Protein AF-A0A7S3E398-F1 (afdb_monomer_lite)

Secondary structure (DSSP, 8-state):
--HHHHHHHHHHHHHHHTS-----PPPTTPBPPEEEEEEETTEEPPPEEE-GGGS-BTT---------PPPTT--TTPPEEEEEEETTTTEE---EEEE-TTS--PPEEEEE-TTS-EEEEE---

pLDDT: mean 75.69, std 15.21, range [34.75, 91.69]

Organism: NCBI:txid464258

Structure (mmCIF, N/CA/C/O backbone):
data_AF-A0A7S3E398-F1
#
_entry.id   AF-A0A7S3E398-F1
#
loop_
_atom_site.group_PDB
_atom_site.id
_atom_site.type_symbol
_atom_site.label_atom_id
_atom_site.label_alt_id
_atom_site.label_comp_id
_atom_site.label_asym_id
_atom_site.label_entity_id
_atom_site.label_seq_id
_atom_site.pdbx_PDB_ins_code
_atom_site.Cartn_x
_atom_site.Cartn_y
_atom_site.Cartn_z
_atom_site.occupancy
_atom_site.B_iso_or_equiv
_atom_site.auth_seq_id
_atom_site.auth_comp_id
_atom_site.auth_asym_id
_atom_site.auth_atom_id
_atom_site.pdbx_PDB_model_num
ATOM 1 N N . ALA A 1 1 ? 51.384 13.878 -29.892 1.00 58.31 1 ALA A N 1
ATOM 2 C CA . ALA A 1 1 ? 50.456 12.727 -29.803 1.00 58.31 1 ALA A CA 1
ATOM 3 C C . ALA A 1 1 ? 49.755 12.614 -28.431 1.00 58.31 1 ALA A C 1
ATOM 5 O O . ALA A 1 1 ? 49.342 11.528 -28.050 1.00 58.31 1 ALA A O 1
ATOM 6 N N . THR A 1 2 ? 49.572 13.714 -27.686 1.00 57.50 2 THR A N 1
ATOM 7 C CA . THR A 1 2 ? 49.021 13.715 -26.310 1.00 57.50 2 THR A CA 1
ATOM 8 C C . THR A 1 2 ? 47.519 14.012 -26.240 1.00 57.50 2 THR A C 1
ATOM 10 O O . THR A 1 2 ? 46.860 13.650 -25.271 1.00 57.50 2 THR A O 1
ATOM 13 N N . THR A 1 3 ? 46.943 14.601 -27.290 1.00 59.75 3 THR A N 1
ATOM 14 C CA . THR A 1 3 ? 45.516 14.958 -27.386 1.00 59.75 3 THR A CA 1
ATOM 15 C C . THR A 1 3 ? 44.584 13.744 -27.471 1.00 59.75 3 THR A C 1
ATOM 17 O O . THR A 1 3 ? 43.421 13.838 -27.094 1.00 59.75 3 THR A O 1
ATOM 20 N N . SER A 1 4 ? 45.098 12.593 -27.918 1.00 71.00 4 SER A N 1
ATOM 21 C CA . SER A 1 4 ? 44.305 11.372 -28.131 1.00 71.00 4 SER A CA 1
ATOM 22 C C . SER A 1 4 ? 43.788 10.768 -26.820 1.00 71.00 4 SER A C 1
ATOM 24 O O . SER A 1 4 ? 42.647 10.324 -26.737 1.00 71.00 4 SER A O 1
ATOM 26 N N . TRP A 1 5 ? 44.596 10.823 -25.758 1.00 75.62 5 TRP A N 1
ATOM 27 C CA . TRP A 1 5 ? 44.207 10.277 -24.457 1.00 75.62 5 TRP A CA 1
ATOM 28 C C . TRP A 1 5 ? 43.150 11.138 -23.775 1.00 75.62 5 TRP A C 1
ATOM 30 O O . TRP A 1 5 ? 42.177 10.604 -23.256 1.00 75.62 5 TRP A O 1
ATOM 40 N N . VAL A 1 6 ? 43.292 12.464 -23.832 1.00 86.38 6 VAL A N 1
ATOM 41 C CA . VAL A 1 6 ? 42.289 13.380 -23.272 1.00 86.38 6 VAL A CA 1
ATOM 42 C C . VAL A 1 6 ? 40.952 13.211 -23.990 1.00 86.38 6 VAL A C 1
ATOM 44 O O . VAL A 1 6 ? 39.929 13.125 -23.324 1.00 86.38 6 VAL A O 1
ATOM 47 N N . ALA A 1 7 ? 40.957 13.079 -25.321 1.00 86.56 7 ALA A N 1
ATOM 48 C CA . ALA A 1 7 ? 39.746 12.834 -26.101 1.00 86.56 7 ALA A CA 1
ATOM 49 C C . ALA A 1 7 ? 39.086 11.486 -25.762 1.00 86.56 7 ALA A C 1
ATOM 51 O O . ALA A 1 7 ? 37.865 11.425 -25.647 1.00 86.56 7 ALA A O 1
ATOM 52 N N . LEU A 1 8 ? 39.878 10.430 -25.541 1.00 89.50 8 LEU A N 1
ATOM 53 C CA . LEU A 1 8 ? 39.376 9.129 -25.087 1.00 89.50 8 LEU A CA 1
ATOM 54 C C . LEU A 1 8 ? 38.748 9.208 -23.693 1.00 89.50 8 LEU A C 1
ATOM 56 O O . LEU A 1 8 ? 37.655 8.687 -23.496 1.00 89.50 8 LEU A O 1
ATOM 60 N N . TRP A 1 9 ? 39.389 9.895 -22.745 1.00 90.62 9 TRP A N 1
ATOM 61 C CA . TRP A 1 9 ? 38.838 10.092 -21.402 1.00 90.62 9 TRP A CA 1
ATOM 62 C C . TRP A 1 9 ? 37.564 10.937 -21.418 1.00 90.62 9 TRP A C 1
ATOM 64 O O . TRP A 1 9 ? 36.603 10.595 -20.734 1.00 90.62 9 TRP A O 1
ATOM 74 N N . LEU A 1 10 ? 37.520 11.993 -22.233 1.00 89.44 10 LEU A N 1
ATOM 75 C CA . LEU A 1 10 ? 36.328 12.825 -22.404 1.00 89.44 10 LEU A CA 1
ATOM 76 C C . LEU A 1 10 ? 35.183 12.034 -23.037 1.00 89.44 10 LEU A C 1
ATOM 78 O O . LEU A 1 10 ? 34.060 12.112 -22.552 1.00 89.44 10 LEU A O 1
ATOM 82 N N . ALA A 1 11 ? 35.464 11.234 -24.070 1.00 89.00 11 ALA A N 1
ATOM 83 C CA . ALA A 1 11 ? 34.473 10.373 -24.708 1.00 89.00 11 ALA A CA 1
ATOM 84 C C . ALA A 1 11 ? 33.944 9.297 -23.748 1.00 89.00 11 ALA A C 1
ATOM 86 O O . ALA A 1 11 ? 32.740 9.052 -23.709 1.00 89.00 11 ALA A O 1
ATOM 87 N N . LEU A 1 12 ? 34.817 8.698 -22.932 1.00 88.19 12 LEU A N 1
ATOM 88 C CA . LEU A 1 12 ? 34.429 7.709 -21.926 1.00 88.19 12 LEU A CA 1
ATOM 89 C C . LEU A 1 12 ? 33.576 8.339 -20.813 1.00 88.19 12 LEU A C 1
ATOM 91 O O . LEU A 1 12 ? 32.586 7.752 -20.385 1.00 88.19 12 LEU A O 1
ATOM 95 N N . TRP A 1 13 ? 33.923 9.553 -20.381 1.00 87.81 13 TRP A N 1
ATOM 96 C CA . TRP A 1 13 ? 33.164 10.299 -19.378 1.00 87.81 13 TRP A CA 1
ATOM 97 C C . TRP A 1 13 ? 31.791 10.733 -19.907 1.00 87.81 13 TRP A C 1
ATOM 99 O O . TRP A 1 13 ? 30.783 10.548 -19.231 1.00 87.81 13 TRP A O 1
ATOM 109 N N . LEU A 1 14 ? 31.722 11.213 -21.154 1.00 87.50 14 LEU A N 1
ATOM 110 C CA . LEU A 1 14 ? 30.463 11.516 -21.843 1.00 87.50 14 LEU A CA 1
ATOM 111 C C . LEU A 1 14 ? 29.583 10.273 -22.007 1.00 87.50 14 LEU A C 1
ATOM 113 O O . LEU A 1 14 ? 28.385 10.354 -21.757 1.00 87.50 14 LEU A O 1
ATOM 117 N N . ALA A 1 15 ? 30.157 9.123 -22.369 1.00 85.12 15 ALA A N 1
ATOM 118 C CA . ALA A 1 15 ? 29.416 7.867 -22.470 1.00 85.12 15 ALA A CA 1
ATOM 119 C C . ALA A 1 15 ? 28.891 7.387 -21.104 1.00 85.12 15 ALA A C 1
ATOM 121 O O . ALA A 1 15 ? 27.771 6.887 -21.022 1.00 85.12 15 ALA A O 1
ATOM 122 N N . ALA A 1 16 ? 29.657 7.586 -20.027 1.00 82.62 16 ALA A N 1
ATOM 123 C CA . ALA A 1 16 ? 29.226 7.273 -18.666 1.00 82.62 16 ALA A CA 1
ATOM 124 C C . ALA A 1 16 ? 28.119 8.221 -18.163 1.00 82.62 16 ALA A C 1
ATOM 126 O O . ALA A 1 16 ? 27.170 7.763 -17.535 1.00 82.62 16 ALA A O 1
ATOM 127 N N . CYS A 1 17 ? 28.192 9.520 -18.473 1.00 80.62 17 CYS A N 1
ATOM 128 C CA . CYS A 1 17 ? 27.133 10.486 -18.149 1.00 80.62 17 CYS A CA 1
ATOM 129 C C . CYS A 1 17 ? 25.871 10.310 -19.004 1.00 80.62 17 CYS A C 1
ATOM 131 O O . CYS A 1 17 ? 24.779 10.631 -18.546 1.00 80.62 17 CYS A O 1
ATOM 133 N N . ALA A 1 18 ? 26.009 9.815 -20.236 1.00 72.62 18 ALA A N 1
ATOM 134 C CA . ALA A 1 18 ? 24.888 9.535 -21.127 1.00 72.62 18 ALA A CA 1
ATOM 135 C C . ALA A 1 18 ? 24.204 8.192 -20.833 1.00 72.62 18 ALA A C 1
ATOM 137 O O . ALA A 1 18 ? 23.173 7.896 -21.440 1.00 72.62 18 ALA A O 1
ATOM 138 N N . ALA A 1 19 ? 24.749 7.380 -19.919 1.00 70.69 19 ALA A N 1
ATOM 139 C CA . ALA A 1 19 ? 24.063 6.186 -19.462 1.00 70.69 19 ALA A CA 1
ATOM 140 C C . ALA A 1 19 ? 22.736 6.620 -18.821 1.00 70.69 19 ALA A C 1
ATOM 142 O O . ALA A 1 19 ? 22.751 7.389 -17.855 1.00 70.69 19 ALA A O 1
ATOM 143 N N . PRO A 1 20 ? 21.580 6.173 -19.343 1.00 64.06 20 PRO A N 1
ATOM 144 C CA . PRO A 1 20 ? 20.313 6.498 -18.726 1.00 64.06 20 PRO A CA 1
ATOM 145 C C . PRO A 1 20 ? 20.338 5.915 -17.316 1.00 64.06 20 PRO A C 1
ATOM 147 O O . PRO A 1 20 ? 20.335 4.697 -17.130 1.00 64.06 20 PRO A O 1
ATOM 150 N N . LEU A 1 21 ? 20.367 6.798 -16.317 1.00 62.69 21 LEU A N 1
ATOM 151 C CA . LEU A 1 21 ? 19.947 6.477 -14.963 1.00 62.69 21 LEU A CA 1
ATOM 152 C C . LEU A 1 21 ? 18.469 6.124 -15.092 1.00 62.69 21 LEU A C 1
ATOM 154 O O . LEU A 1 21 ? 17.609 7.000 -15.075 1.00 62.69 21 LEU A O 1
ATOM 158 N N . GLY A 1 22 ? 18.187 4.856 -15.382 1.00 57.44 22 GLY A N 1
ATOM 159 C CA . GLY A 1 22 ? 16.836 4.379 -15.591 1.00 57.44 22 GLY A CA 1
ATOM 160 C C . GLY A 1 22 ? 16.042 4.650 -14.326 1.00 57.44 22 GLY A C 1
ATOM 161 O O . GLY A 1 22 ? 16.172 3.916 -13.350 1.00 57.44 22 GLY A O 1
ATOM 162 N N . ALA A 1 23 ? 15.231 5.706 -14.339 1.00 59.25 23 ALA A N 1
ATOM 163 C CA . ALA A 1 23 ? 14.139 5.843 -13.400 1.00 59.25 23 ALA A CA 1
ATOM 164 C C . ALA A 1 23 ? 13.278 4.595 -13.607 1.00 59.25 23 ALA A C 1
ATOM 166 O O . ALA A 1 23 ? 12.688 4.415 -14.675 1.00 59.25 23 ALA A O 1
ATOM 167 N N . GLY A 1 24 ? 13.321 3.676 -12.644 1.00 65.69 24 GLY A N 1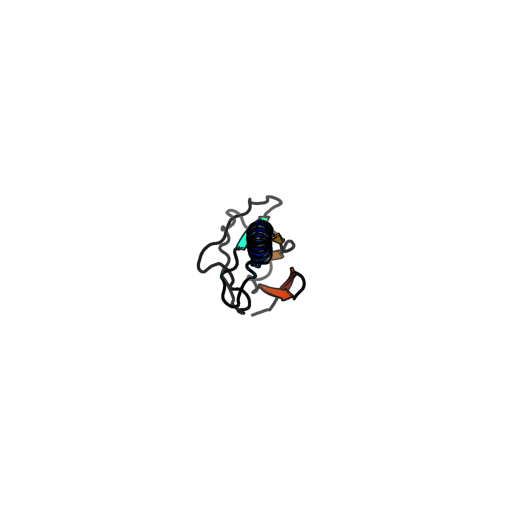
ATOM 168 C CA . GLY A 1 24 ? 12.582 2.424 -12.689 1.00 65.69 24 GLY A CA 1
ATOM 169 C C . GLY A 1 24 ? 11.093 2.719 -12.620 1.00 65.69 24 GLY A C 1
ATOM 170 O O . GLY A 1 24 ? 10.510 2.710 -11.544 1.00 65.69 24 GLY A O 1
ATOM 171 N N . ALA A 1 25 ? 10.488 3.041 -13.758 1.00 74.44 25 ALA A N 1
ATOM 172 C CA . ALA A 1 25 ? 9.047 3.136 -13.868 1.00 74.44 25 ALA A CA 1
ATOM 173 C C . ALA A 1 25 ? 8.449 1.737 -13.680 1.00 74.44 25 ALA A C 1
ATOM 175 O O . ALA A 1 25 ? 8.981 0.760 -14.221 1.00 74.44 25 ALA A O 1
ATOM 176 N N . TYR A 1 26 ? 7.343 1.654 -12.936 1.00 78.62 26 TYR A N 1
ATOM 177 C CA . TYR A 1 26 ? 6.590 0.413 -12.782 1.00 78.62 26 TYR A CA 1
ATOM 178 C C . TYR A 1 26 ? 6.214 -0.151 -14.155 1.00 78.62 26 TYR A C 1
ATOM 180 O O . TYR A 1 26 ? 5.684 0.550 -15.022 1.00 78.62 26 TYR A O 1
ATOM 188 N N . ARG A 1 27 ? 6.488 -1.436 -14.350 1.00 87.00 27 ARG A N 1
ATOM 189 C CA . ARG A 1 27 ? 6.062 -2.211 -15.511 1.00 87.00 27 ARG A CA 1
ATOM 190 C C . ARG A 1 27 ? 4.743 -2.899 -15.207 1.00 87.00 27 ARG A C 1
AT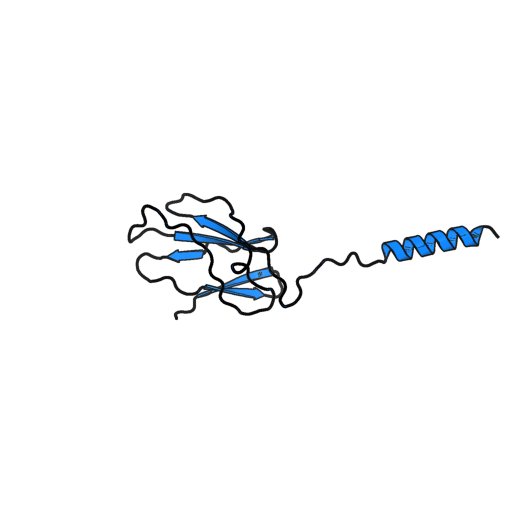OM 192 O O . ARG A 1 27 ? 4.374 -3.118 -14.055 1.00 87.00 27 ARG A O 1
ATOM 199 N N . HIS A 1 28 ? 4.004 -3.228 -16.260 1.00 87.94 28 HIS A N 1
ATOM 200 C CA . HIS A 1 28 ? 2.764 -3.980 -16.120 1.00 87.94 28 HIS A CA 1
ATOM 201 C C . HIS A 1 28 ? 3.022 -5.296 -15.368 1.00 87.94 28 HIS A C 1
ATOM 203 O O . HIS A 1 28 ? 3.878 -6.081 -15.772 1.00 87.94 28 HIS A O 1
ATOM 209 N N . GLY A 1 29 ? 2.275 -5.525 -14.289 1.00 88.31 29 GLY A N 1
ATOM 210 C CA . GLY A 1 29 ? 2.422 -6.683 -13.410 1.00 88.31 29 GLY A CA 1
ATOM 211 C C . GLY A 1 29 ? 3.382 -6.488 -12.233 1.00 88.31 29 GLY A C 1
ATOM 212 O O . GLY A 1 29 ? 3.409 -7.350 -11.357 1.00 88.31 29 GLY A O 1
ATOM 213 N N . ASP A 1 30 ? 4.119 -5.376 -12.149 1.00 88.88 30 ASP A N 1
ATOM 214 C CA . ASP A 1 30 ? 4.988 -5.110 -11.000 1.00 88.88 30 ASP A CA 1
ATOM 215 C C . ASP A 1 30 ? 4.157 -4.927 -9.727 1.00 88.88 30 ASP A C 1
ATOM 217 O O . ASP A 1 30 ? 3.078 -4.331 -9.741 1.00 88.88 30 ASP A O 1
ATOM 221 N N . THR A 1 31 ? 4.658 -5.431 -8.601 1.00 88.50 31 THR A N 1
ATOM 222 C CA . THR A 1 31 ? 3.991 -5.227 -7.312 1.00 88.50 31 THR A CA 1
ATOM 223 C C . THR A 1 31 ? 4.175 -3.781 -6.873 1.00 88.50 31 THR A C 1
ATOM 225 O O . THR A 1 31 ? 5.299 -3.296 -6.770 1.00 88.50 31 THR A O 1
ATOM 228 N N . VAL A 1 32 ? 3.071 -3.099 -6.583 1.00 88.25 32 VAL A N 1
ATOM 229 C CA . VAL A 1 32 ? 3.098 -1.722 -6.090 1.00 88.25 32 VAL A CA 1
ATOM 230 C C . VAL A 1 32 ? 3.132 -1.754 -4.571 1.00 88.25 32 VAL A C 1
ATOM 232 O O . VAL A 1 32 ? 2.251 -2.332 -3.927 1.00 88.25 32 VAL A O 1
ATOM 235 N N . HIS A 1 33 ? 4.151 -1.120 -3.994 1.00 88.88 33 HIS A N 1
ATOM 236 C CA . HIS A 1 33 ? 4.234 -0.934 -2.550 1.00 88.88 33 HIS A CA 1
ATOM 237 C C . HIS A 1 33 ? 3.041 -0.114 -2.069 1.00 88.88 33 HIS A C 1
ATOM 239 O O . HIS A 1 33 ? 2.743 0.945 -2.626 1.00 88.88 33 HIS A O 1
ATOM 245 N N . MET A 1 34 ? 2.355 -0.615 -1.044 1.00 90.50 34 MET A N 1
ATOM 246 C CA . MET A 1 34 ? 1.157 0.004 -0.503 1.00 90.50 34 MET A CA 1
ATOM 247 C C . MET A 1 34 ? 1.235 0.033 1.018 1.00 90.50 34 MET A C 1
ATOM 249 O O . MET A 1 34 ? 1.511 -0.981 1.649 1.00 90.50 34 MET A O 1
ATOM 253 N N . ALA A 1 35 ? 0.894 1.170 1.602 1.00 91.69 35 ALA A N 1
ATOM 254 C CA . ALA A 1 35 ? 0.673 1.332 3.025 1.00 91.69 35 ALA A CA 1
ATOM 255 C C . ALA A 1 35 ? -0.753 1.825 3.269 1.00 91.69 35 ALA A C 1
ATOM 257 O O . ALA A 1 35 ? -1.406 2.410 2.403 1.00 91.69 35 ALA A O 1
ATOM 258 N N . ARG A 1 36 ? -1.260 1.600 4.476 1.00 91.44 36 ARG A N 1
ATOM 259 C CA . ARG A 1 36 ? -2.581 2.079 4.888 1.00 91.44 36 ARG A CA 1
ATOM 260 C C . ARG A 1 36 ? -2.521 2.824 6.203 1.00 91.44 36 ARG A C 1
ATOM 262 O O . ARG A 1 36 ? -1.732 2.501 7.089 1.00 91.44 36 ARG A O 1
ATOM 269 N N . ARG A 1 37 ? -3.460 3.742 6.366 1.00 91.19 37 ARG A N 1
ATOM 270 C CA . ARG A 1 37 ? -3.752 4.426 7.618 1.00 91.19 37 ARG A CA 1
ATOM 271 C C . ARG A 1 37 ? -5.248 4.391 7.867 1.00 91.19 37 ARG A C 1
ATOM 273 O O . ARG A 1 37 ? -6.024 4.593 6.941 1.00 91.19 37 ARG A O 1
ATOM 280 N N . ALA A 1 38 ? -5.667 4.156 9.102 1.00 89.94 38 ALA A N 1
ATOM 281 C CA . ALA A 1 38 ? -7.074 4.187 9.484 1.00 89.94 38 ALA A CA 1
ATOM 282 C C . ALA A 1 38 ? -7.356 5.344 10.447 1.00 89.94 38 ALA A C 1
ATOM 284 O O . ALA A 1 38 ? -6.479 5.774 11.199 1.00 89.94 38 ALA A O 1
ATOM 285 N N . GLN A 1 39 ? -8.592 5.832 10.435 1.00 87.75 39 GLN A N 1
ATOM 286 C CA . GLN A 1 39 ? -9.115 6.755 11.430 1.00 87.75 39 GLN A CA 1
ATOM 287 C C . GLN A 1 39 ? -10.452 6.231 11.954 1.00 87.75 39 GLN A C 1
ATOM 289 O O . GLN A 1 39 ? -11.376 5.970 11.183 1.00 87.75 39 GLN A O 1
ATOM 294 N N . PHE A 1 40 ? -10.548 6.111 13.274 1.00 85.69 40 PHE A N 1
ATOM 295 C CA . PHE A 1 40 ? -11.733 5.647 13.984 1.00 85.69 40 PHE A CA 1
ATOM 296 C C . PHE A 1 40 ? -11.946 6.500 15.236 1.00 85.69 40 PHE A C 1
ATOM 298 O O . PHE A 1 40 ? -10.994 6.722 15.978 1.00 85.69 40 PHE A O 1
ATOM 305 N N . LYS A 1 41 ? -13.165 7.008 15.469 1.00 84.19 41 LYS A N 1
ATOM 306 C CA . LYS A 1 41 ? -13.482 7.908 16.605 1.00 84.19 41 LYS A CA 1
ATOM 307 C C . LYS A 1 41 ? -12.463 9.045 16.780 1.00 84.19 41 LYS A C 1
ATOM 309 O O . LYS A 1 41 ? -11.975 9.307 17.870 1.00 84.19 41 LYS A O 1
ATOM 314 N N . GLN A 1 42 ? -12.094 9.687 15.669 1.00 82.19 42 GLN A N 1
ATOM 315 C CA . GLN A 1 42 ? -11.039 10.711 15.579 1.00 82.19 42 GLN A CA 1
ATOM 316 C C . GLN A 1 42 ? -9.606 10.244 15.899 1.00 82.19 42 GLN A C 1
ATOM 318 O O . GLN A 1 42 ? -8.666 10.967 15.577 1.00 82.19 42 GLN A O 1
ATO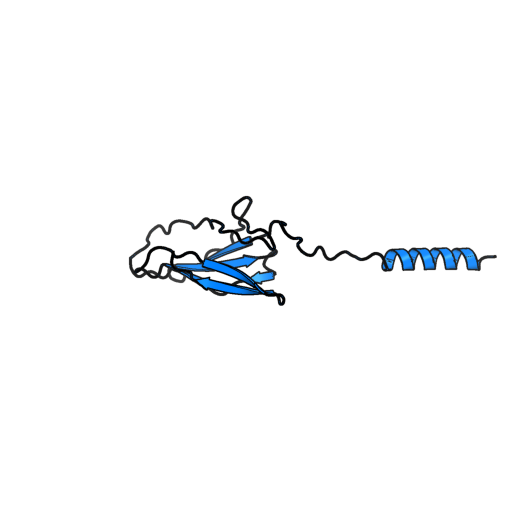M 323 N N . VAL A 1 43 ? -9.405 9.026 16.400 1.00 85.31 43 VAL A N 1
ATOM 324 C CA . VAL A 1 43 ? -8.084 8.429 16.613 1.00 85.31 43 VAL A CA 1
ATOM 325 C C . VAL A 1 43 ? -7.531 7.927 15.285 1.00 85.31 43 VAL A C 1
ATOM 327 O O . VAL A 1 43 ? -8.177 7.152 14.577 1.00 85.31 43 VAL A O 1
ATOM 330 N N . ARG A 1 44 ? -6.326 8.376 14.933 1.00 88.69 44 ARG A N 1
ATOM 331 C CA . ARG A 1 44 ? -5.617 7.949 13.722 1.00 88.69 44 ARG A CA 1
ATOM 332 C C . ARG A 1 44 ? -4.585 6.893 14.078 1.00 88.69 44 ARG A C 1
ATOM 334 O O . ARG A 1 44 ? -3.811 7.089 15.008 1.00 88.69 44 ARG A O 1
ATOM 341 N N . SER A 1 45 ? -4.548 5.806 13.316 1.00 88.94 45 SER A N 1
ATOM 342 C CA . SER A 1 45 ? -3.440 4.858 13.388 1.00 88.94 45 SER A CA 1
ATOM 343 C C . SER A 1 45 ? -2.191 5.451 12.739 1.00 88.94 45 SER A C 1
ATOM 345 O O . SER A 1 45 ? -2.280 6.403 11.956 1.00 88.94 45 SER A O 1
ATOM 347 N N . GLU A 1 46 ? -1.042 4.841 13.002 1.00 91.12 46 GLU A N 1
ATOM 348 C CA . GLU A 1 46 ? 0.144 5.023 12.168 1.00 91.12 46 GLU A CA 1
ATOM 349 C C . GLU A 1 46 ? -0.055 4.409 10.778 1.00 91.12 46 GLU A C 1
ATOM 351 O O . GLU A 1 46 ? -1.033 3.683 10.525 1.00 91.12 46 GLU A O 1
ATOM 356 N N . TRP A 1 47 ? 0.865 4.723 9.871 1.00 91.19 47 TRP A N 1
ATOM 357 C CA . TRP A 1 47 ? 0.972 4.028 8.597 1.00 91.19 47 TRP A CA 1
ATOM 358 C C . TRP A 1 47 ? 1.448 2.596 8.820 1.00 91.19 47 TRP A C 1
ATOM 360 O O . TRP A 1 47 ? 2.400 2.345 9.551 1.00 91.19 47 TRP A O 1
ATOM 370 N N . HIS A 1 48 ? 0.744 1.654 8.205 1.00 91.44 48 HIS A N 1
ATOM 371 C CA . HIS A 1 48 ? 1.081 0.241 8.246 1.00 91.44 48 HIS A CA 1
ATOM 372 C C . HIS A 1 48 ? 1.328 -0.233 6.826 1.00 91.44 48 HIS A C 1
ATOM 374 O O . HIS A 1 48 ? 0.427 -0.163 5.985 1.00 91.44 48 HIS A O 1
ATOM 380 N N . GLU A 1 49 ? 2.532 -0.730 6.589 1.00 91.62 49 GLU A N 1
ATOM 381 C CA . GLU A 1 49 ? 2.901 -1.346 5.323 1.00 91.62 49 GLU A CA 1
ATOM 382 C C . GLU A 1 49 ? 2.073 -2.605 5.067 1.00 91.62 49 GLU A C 1
ATOM 384 O O . GLU A 1 49 ? 1.777 -3.397 5.972 1.00 91.62 49 GLU A O 1
ATOM 389 N N . ILE A 1 50 ? 1.685 -2.776 3.811 1.00 89.62 50 ILE A N 1
ATOM 390 C CA . ILE A 1 50 ? 0.979 -3.946 3.315 1.00 89.62 50 ILE A CA 1
ATOM 391 C C . ILE A 1 50 ? 1.968 -4.746 2.475 1.00 89.62 50 ILE A C 1
ATOM 393 O O . ILE A 1 50 ? 2.720 -4.193 1.678 1.00 89.62 50 ILE A O 1
ATOM 397 N N . PHE A 1 51 ? 1.971 -6.065 2.671 1.00 86.38 51 PHE A N 1
ATOM 398 C CA . PHE A 1 51 ? 2.955 -6.953 2.063 1.00 86.38 51 PHE A CA 1
ATOM 399 C C . PHE A 1 51 ? 2.306 -8.116 1.308 1.00 86.38 51 PHE A C 1
ATOM 401 O O . PHE A 1 51 ? 1.228 -8.611 1.659 1.00 86.38 51 PHE A O 1
ATOM 408 N N . GLY A 1 52 ? 3.028 -8.605 0.299 1.00 85.75 52 GLY A N 1
ATOM 409 C CA . GLY A 1 52 ? 2.719 -9.835 -0.424 1.00 85.75 52 GLY A CA 1
ATOM 410 C C . GLY A 1 52 ? 1.420 -9.757 -1.223 1.00 85.75 52 GLY A C 1
ATOM 411 O O . GLY A 1 52 ? 1.171 -8.803 -1.952 1.00 85.75 52 GLY A O 1
ATOM 412 N N . ARG A 1 53 ? 0.564 -10.776 -1.079 1.00 84.75 53 ARG A N 1
ATOM 413 C CA . ARG A 1 53 ? -0.699 -10.918 -1.836 1.00 84.75 53 ARG A CA 1
ATOM 414 C C . ARG A 1 53 ? -1.724 -9.801 -1.615 1.00 84.75 53 ARG A C 1
ATOM 416 O O . ARG A 1 53 ? -2.726 -9.757 -2.319 1.00 84.75 53 ARG A O 1
ATOM 423 N N . PHE A 1 54 ? -1.505 -8.962 -0.609 1.00 87.56 54 PHE A N 1
ATOM 424 C CA . PHE A 1 54 ? -2.352 -7.818 -0.295 1.00 87.56 54 PHE A CA 1
ATOM 425 C C . PHE A 1 54 ? -1.887 -6.533 -1.000 1.00 87.56 54 PHE A C 1
ATOM 427 O O . PHE A 1 54 ? -2.511 -5.488 -0.830 1.00 87.56 54 PHE A O 1
ATOM 434 N N . CYS A 1 55 ? -0.820 -6.600 -1.802 1.00 88.69 55 CYS A N 1
ATOM 435 C CA . CYS A 1 55 ? -0.356 -5.488 -2.620 1.00 88.69 55 CYS A CA 1
ATOM 436 C C . CYS A 1 55 ? -1.006 -5.505 -4.017 1.00 88.69 55 CYS A C 1
ATOM 438 O O . CYS A 1 55 ? -1.101 -6.567 -4.650 1.00 88.69 55 CYS A O 1
ATOM 440 N N . PRO A 1 56 ? -1.436 -4.342 -4.531 1.00 88.75 56 PRO A N 1
ATOM 441 C CA . PRO A 1 56 ? -1.890 -4.219 -5.909 1.00 88.75 56 PRO A CA 1
ATOM 442 C C . PRO A 1 56 ? -0.731 -4.409 -6.894 1.00 88.75 56 PRO A C 1
ATOM 444 O O . PRO A 1 56 ? 0.440 -4.278 -6.539 1.00 88.75 56 PRO A O 1
ATOM 447 N N . HIS A 1 57 ? -1.070 -4.755 -8.135 1.00 89.69 57 HIS A N 1
ATOM 448 C CA . HIS A 1 57 ? -0.105 -4.910 -9.224 1.00 89.69 57 HIS A CA 1
ATOM 449 C C . HIS A 1 57 ? -0.338 -3.811 -10.260 1.00 89.69 57 HIS A C 1
ATOM 451 O O . HIS A 1 57 ? -1.481 -3.498 -10.598 1.00 89.69 57 HIS A O 1
ATOM 457 N N . PHE A 1 58 ? 0.738 -3.206 -10.751 1.00 87.81 58 PHE A N 1
ATOM 458 C CA . PHE A 1 58 ? 0.659 -2.069 -11.653 1.00 87.81 58 PHE A CA 1
ATOM 459 C C . PHE A 1 58 ? 0.051 -2.479 -12.997 1.00 87.81 58 PHE A C 1
ATOM 461 O O . PHE A 1 58 ? 0.473 -3.455 -13.616 1.00 87.81 58 PHE A O 1
ATOM 468 N N . GLY A 1 59 ? -0.954 -1.732 -13.458 1.00 85.81 59 GLY A N 1
ATOM 469 C CA . GLY A 1 59 ? -1.628 -1.984 -14.733 1.00 85.81 59 GLY A CA 1
ATOM 470 C C . GLY A 1 59 ? -2.502 -3.243 -14.778 1.00 85.81 59 GLY A C 1
ATOM 471 O O . GLY A 1 59 ? -2.954 -3.596 -15.862 1.00 85.81 59 GLY A O 1
ATOM 472 N N . VAL A 1 60 ? -2.746 -3.912 -13.646 1.00 85.88 60 VAL A N 1
ATOM 473 C CA . VAL A 1 60 ? -3.601 -5.106 -13.561 1.00 85.88 60 VAL A CA 1
ATOM 474 C C . VAL A 1 60 ? -4.858 -4.769 -12.766 1.00 85.88 60 VAL A C 1
ATOM 476 O O . VAL A 1 60 ? -4.770 -4.431 -11.586 1.00 85.88 60 VAL A O 1
ATOM 479 N N . ASP A 1 61 ? -6.029 -4.895 -13.393 1.00 85.50 61 ASP A N 1
ATOM 480 C CA . ASP A 1 61 ? -7.302 -4.772 -12.683 1.00 85.50 61 ASP A CA 1
ATOM 481 C C . ASP A 1 61 ? -7.521 -6.004 -11.798 1.00 85.50 61 ASP A C 1
ATOM 483 O O . ASP A 1 61 ? -7.666 -7.136 -12.272 1.00 85.50 61 ASP A O 1
ATOM 487 N N . ARG A 1 62 ? -7.454 -5.797 -10.484 1.00 79.88 62 ARG A N 1
ATOM 488 C CA . ARG A 1 62 ? -7.613 -6.852 -9.488 1.00 79.88 62 ARG A CA 1
ATOM 489 C C . ARG A 1 62 ? -8.146 -6.267 -8.192 1.00 79.88 62 ARG A C 1
ATOM 491 O O . ARG A 1 62 ? -7.636 -5.279 -7.671 1.00 79.88 62 ARG A O 1
ATOM 498 N N . VAL A 1 63 ? -9.088 -6.989 -7.597 1.00 83.69 63 VAL A N 1
ATOM 499 C CA . VAL A 1 63 ? -9.529 -6.747 -6.224 1.00 83.69 63 VAL A CA 1
ATOM 500 C C . VAL A 1 63 ? -8.520 -7.345 -5.252 1.00 83.69 63 VAL A C 1
ATOM 502 O O . VAL A 1 63 ? -8.184 -8.529 -5.328 1.00 83.69 63 VAL A O 1
ATOM 505 N N . VAL A 1 64 ? -8.048 -6.524 -4.318 1.00 84.88 64 VAL A N 1
ATOM 506 C CA . VAL A 1 64 ? -7.077 -6.929 -3.303 1.00 84.88 64 VAL A CA 1
ATOM 507 C C . VAL A 1 64 ? -7.661 -6.704 -1.917 1.00 84.88 64 VAL A C 1
ATOM 509 O O . VAL A 1 64 ? -8.220 -5.649 -1.621 1.00 84.88 64 VAL A O 1
ATOM 512 N N . ALA A 1 65 ? -7.543 -7.710 -1.052 1.00 84.50 65 ALA A N 1
ATOM 513 C CA . ALA A 1 65 ? -7.995 -7.595 0.325 1.00 84.50 65 ALA A CA 1
ATOM 514 C C . ALA A 1 65 ? -7.030 -6.707 1.122 1.00 84.50 65 ALA A C 1
ATOM 516 O O . ALA A 1 65 ? -5.834 -6.978 1.184 1.00 84.50 65 ALA A O 1
ATOM 517 N N . VAL A 1 66 ? -7.551 -5.673 1.779 1.00 85.00 66 VAL A N 1
ATOM 518 C CA . VAL A 1 66 ? -6.766 -4.835 2.691 1.00 85.00 66 VAL A CA 1
ATOM 519 C C . VAL A 1 66 ? -7.030 -5.309 4.121 1.00 85.00 66 VAL A C 1
ATOM 521 O O . VAL A 1 66 ? -8.176 -5.255 4.571 1.00 85.00 66 VAL A O 1
ATOM 524 N N . PRO A 1 67 ? -6.016 -5.793 4.861 1.00 81.44 67 PRO A N 1
ATOM 525 C CA . PRO A 1 67 ? -6.224 -6.297 6.212 1.00 81.44 67 PRO A CA 1
ATOM 526 C C . PRO A 1 67 ? -6.547 -5.139 7.155 1.00 81.44 67 PRO A C 1
ATOM 528 O O . PRO A 1 67 ? -5.694 -4.299 7.421 1.00 81.44 67 PRO A O 1
ATOM 531 N N . LEU A 1 68 ? -7.765 -5.095 7.689 1.00 78.81 68 LEU A N 1
ATOM 532 C CA . LEU A 1 68 ? -8.192 -4.064 8.633 1.00 78.81 68 LEU A CA 1
ATOM 533 C C . LEU A 1 68 ? -8.228 -4.633 10.055 1.00 78.81 68 LEU A C 1
ATOM 535 O O . LEU A 1 68 ? -8.792 -5.709 10.268 1.00 78.81 68 LEU A O 1
ATOM 539 N N . PRO A 1 69 ? -7.650 -3.939 11.051 1.00 73.19 69 PRO A N 1
ATOM 540 C CA . PRO A 1 69 ? -7.765 -4.359 12.433 1.00 73.19 69 PRO A CA 1
ATOM 541 C C . PRO A 1 69 ? -9.224 -4.202 12.854 1.00 73.19 69 PRO A C 1
ATOM 543 O O . PRO A 1 69 ? -9.820 -3.140 12.660 1.00 73.19 69 PRO A O 1
ATOM 546 N N . LYS A 1 70 ? -9.794 -5.259 13.440 1.00 68.06 70 LYS A N 1
ATOM 547 C CA . LYS A 1 70 ? -11.144 -5.194 14.002 1.00 68.06 70 LYS A CA 1
ATOM 548 C C . LYS A 1 70 ? -11.172 -4.106 15.085 1.00 68.06 70 LYS A C 1
ATOM 550 O O . LYS A 1 70 ? -10.384 -4.200 16.033 1.00 68.06 70 LYS A O 1
ATOM 555 N N . PRO A 1 71 ? -12.045 -3.090 14.984 1.00 66.75 71 PRO A N 1
ATOM 556 C CA . PRO A 1 71 ? -12.233 -2.152 16.078 1.00 66.75 71 PRO A CA 1
ATOM 557 C C . PRO A 1 71 ? -12.798 -2.931 17.268 1.00 66.75 71 PRO A C 1
ATOM 559 O O . PRO A 1 71 ? -13.769 -3.668 17.117 1.00 66.75 71 PRO A O 1
ATOM 562 N N . LYS A 1 72 ? -12.194 -2.792 1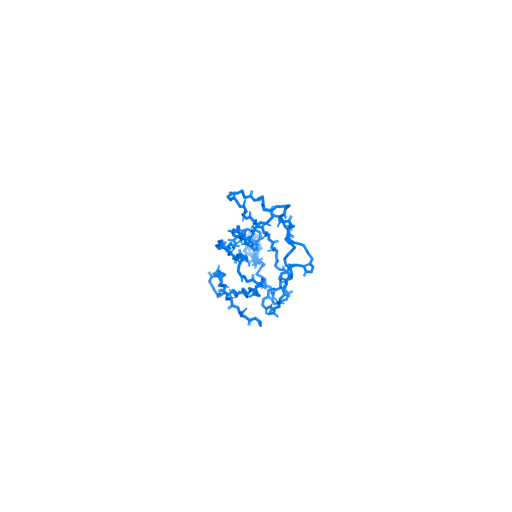8.453 1.00 67.62 72 LYS A N 1
ATOM 563 C CA . LYS A 1 72 ? -12.653 -3.502 19.663 1.00 67.62 72 LYS A CA 1
ATOM 564 C C . LYS A 1 72 ? -14.057 -3.072 20.114 1.00 67.62 72 LYS A C 1
ATOM 566 O O . LYS A 1 72 ? -14.716 -3.821 20.823 1.00 67.62 72 LYS A O 1
ATOM 571 N N . THR A 1 73 ? -14.507 -1.886 19.702 1.00 68.00 73 THR A N 1
ATOM 572 C CA . THR A 1 73 ? -15.776 -1.277 20.131 1.00 68.00 73 THR A CA 1
ATOM 573 C C . THR A 1 73 ? -16.391 -0.514 18.959 1.00 68.00 73 THR A C 1
ATOM 575 O O . THR A 1 73 ? -16.376 0.716 18.936 1.00 68.00 73 THR A O 1
ATOM 578 N N . PHE A 1 74 ? -16.823 -1.251 17.933 1.00 69.31 74 PHE A N 1
ATOM 579 C CA . PHE A 1 74 ? -17.562 -0.686 16.803 1.00 69.31 74 PHE A CA 1
ATOM 580 C C . PHE A 1 74 ? -19.055 -0.649 17.136 1.00 69.31 74 PHE A C 1
ATOM 582 O O . PHE A 1 74 ? -19.659 -1.706 17.322 1.00 69.31 74 PHE A O 1
ATOM 589 N N . GLU A 1 75 ? -19.639 0.544 17.208 1.00 72.75 75 GLU A N 1
ATOM 590 C CA . GLU A 1 75 ? -21.078 0.737 17.394 1.00 72.75 75 GLU A CA 1
ATOM 591 C C . GLU A 1 75 ? -21.746 1.173 16.082 1.00 72.75 75 GLU A C 1
ATOM 593 O O . GLU A 1 75 ? -21.124 1.783 15.207 1.00 72.75 75 GLU A O 1
ATOM 598 N N . ALA A 1 76 ? -23.034 0.849 15.926 1.00 63.31 76 ALA A N 1
ATOM 599 C CA . ALA A 1 76 ? -23.818 1.247 14.761 1.00 63.31 76 ALA A CA 1
ATOM 600 C C . ALA A 1 76 ? -24.009 2.775 14.757 1.00 63.31 76 ALA A C 1
ATOM 602 O O . ALA A 1 76 ? -24.861 3.310 15.460 1.00 63.31 76 ALA A O 1
ATOM 603 N N . GLY A 1 77 ? -23.180 3.471 13.978 1.00 69.00 77 GLY A N 1
ATOM 604 C CA . GLY A 1 77 ? -23.108 4.936 13.934 1.00 69.00 77 GLY A CA 1
ATOM 605 C C . GLY A 1 77 ? -21.676 5.470 13.902 1.00 69.00 77 GLY A C 1
ATOM 606 O O . GLY A 1 77 ? -21.469 6.638 13.577 1.00 69.00 77 GLY A O 1
ATOM 607 N N . ASP A 1 78 ? -20.686 4.620 14.183 1.00 75.00 78 ASP A N 1
ATOM 608 C CA . ASP A 1 78 ? -19.286 5.015 14.125 1.00 75.00 78 ASP A CA 1
ATOM 609 C C . ASP A 1 78 ? -18.756 5.070 12.684 1.00 75.00 78 ASP A C 1
ATOM 611 O O . ASP A 1 78 ? -18.771 4.082 11.948 1.00 75.00 78 ASP A O 1
ATOM 615 N N . ASP A 1 79 ? -18.200 6.224 12.307 1.00 79.38 79 ASP A N 1
ATOM 616 C CA . ASP A 1 79 ? -17.486 6.408 11.042 1.00 79.38 79 ASP A CA 1
ATOM 617 C C . ASP A 1 79 ? -16.118 5.702 11.103 1.00 79.38 79 ASP A C 1
ATOM 619 O O . ASP A 1 79 ? -15.225 6.101 11.864 1.00 79.38 79 ASP A O 1
ATOM 623 N N . TYR A 1 80 ? -15.910 4.705 10.238 1.00 83.38 80 TYR A N 1
ATOM 624 C CA . TYR A 1 80 ? -14.585 4.128 9.992 1.00 83.38 80 TYR A CA 1
ATOM 625 C C . TYR A 1 80 ? -14.023 4.631 8.662 1.00 83.38 80 TYR A C 1
ATOM 627 O O . TYR A 1 80 ? -14.624 4.430 7.601 1.00 83.38 80 TYR A O 1
ATOM 635 N N . LYS A 1 81 ? -12.857 5.283 8.712 1.00 87.44 81 LYS A N 1
ATOM 636 C CA . LYS A 1 81 ? -12.180 5.851 7.539 1.00 87.44 81 LYS A CA 1
ATOM 637 C C . LYS A 1 81 ? -10.808 5.220 7.334 1.00 87.44 81 LYS A C 1
ATOM 639 O O . LYS A 1 81 ? -10.141 4.866 8.303 1.00 87.44 81 LYS A O 1
ATOM 644 N N . MET A 1 82 ? -10.346 5.153 6.090 1.00 88.81 82 MET A N 1
ATOM 645 C CA . MET A 1 82 ? -8.957 4.824 5.769 1.00 88.81 82 MET A CA 1
ATOM 646 C C . MET A 1 82 ? -8.388 5.716 4.679 1.00 88.81 82 MET A C 1
ATOM 648 O O . MET A 1 82 ? -9.118 6.280 3.876 1.00 88.81 82 MET A O 1
ATOM 652 N N . SER A 1 83 ? -7.072 5.825 4.654 1.00 90.56 83 SER A N 1
ATOM 653 C CA . SER A 1 83 ? -6.293 6.412 3.573 1.00 90.56 83 SER A CA 1
ATOM 654 C C . SER A 1 83 ? -5.249 5.384 3.149 1.00 90.56 83 SER A C 1
ATOM 656 O O . SER A 1 83 ? -4.736 4.625 3.979 1.00 90.56 83 SER A O 1
ATOM 658 N N . LEU A 1 84 ? -4.987 5.323 1.850 1.00 90.81 84 LEU A N 1
ATOM 659 C CA . LEU A 1 84 ? -4.009 4.433 1.246 1.00 90.81 84 LEU A CA 1
ATOM 660 C C . LEU A 1 84 ? -2.855 5.278 0.721 1.00 90.81 84 LEU A C 1
ATOM 662 O O . LEU A 1 84 ? -3.071 6.349 0.161 1.00 90.81 84 LEU A O 1
ATOM 666 N N . ALA A 1 85 ? -1.645 4.783 0.910 1.00 91.38 85 ALA A N 1
ATOM 667 C CA . ALA A 1 85 ? -0.423 5.325 0.353 1.00 91.38 85 ALA A CA 1
ATOM 668 C C . ALA A 1 85 ? 0.165 4.282 -0.593 1.00 91.38 85 ALA A C 1
ATOM 670 O O . ALA A 1 85 ? 0.169 3.095 -0.284 1.00 91.38 85 ALA A O 1
ATOM 671 N N . LEU A 1 86 ? 0.633 4.724 -1.748 1.00 88.06 86 LEU A N 1
ATOM 672 C CA . LEU A 1 86 ? 1.156 3.905 -2.828 1.00 88.06 86 LEU A CA 1
ATOM 673 C C . LEU A 1 86 ? 2.516 4.458 -3.236 1.00 88.06 86 LEU A C 1
ATOM 675 O O . LEU A 1 86 ? 2.773 5.653 -3.073 1.00 88.06 86 LEU A O 1
ATOM 679 N N . ASP A 1 87 ? 3.367 3.575 -3.753 1.00 86.19 87 ASP A N 1
ATOM 680 C CA . ASP A 1 87 ? 4.733 3.898 -4.160 1.00 86.19 87 ASP A CA 1
ATOM 681 C C . ASP A 1 87 ? 5.513 4.628 -3.056 1.00 86.19 87 ASP A C 1
ATOM 683 O O . ASP A 1 87 ? 5.828 5.808 -3.170 1.00 86.19 87 ASP A O 1
ATOM 687 N N . HIS A 1 88 ? 5.781 3.946 -1.941 1.00 83.50 88 HIS A N 1
ATOM 688 C CA . HIS A 1 88 ? 6.598 4.500 -0.852 1.00 83.50 88 HIS A CA 1
ATOM 689 C C . HIS A 1 88 ? 6.100 5.860 -0.324 1.00 83.50 88 HIS A C 1
ATOM 691 O O . HIS A 1 88 ? 6.898 6.747 -0.035 1.00 83.50 88 HIS A O 1
ATOM 697 N N . TYR A 1 89 ? 4.781 6.020 -0.178 1.00 85.00 89 TYR A N 1
ATOM 698 C CA . TYR A 1 89 ? 4.125 7.246 0.309 1.00 85.00 89 TYR A CA 1
ATOM 699 C C . TYR A 1 89 ? 4.101 8.435 -0.659 1.00 85.00 89 TYR A C 1
ATOM 701 O O . TYR A 1 89 ? 3.598 9.495 -0.284 1.00 85.00 89 TYR A O 1
ATOM 709 N N . ASN A 1 90 ? 4.549 8.268 -1.906 1.00 83.38 90 ASN A N 1
ATOM 710 C CA . ASN A 1 90 ? 4.503 9.340 -2.901 1.00 83.38 90 ASN A CA 1
ATOM 711 C C . ASN A 1 90 ? 3.067 9.678 -3.327 1.00 83.38 90 ASN A C 1
ATOM 713 O O . ASN A 1 90 ? 2.727 10.851 -3.485 1.00 83.38 90 ASN A O 1
ATOM 717 N N . PHE A 1 91 ? 2.198 8.671 -3.454 1.00 85.81 91 PHE A N 1
ATOM 718 C CA . PHE A 1 91 ? 0.799 8.868 -3.839 1.00 85.81 91 PHE A CA 1
ATOM 719 C C . PHE A 1 91 ? -0.129 8.469 -2.703 1.00 85.81 91 PHE A C 1
ATOM 721 O O . PHE A 1 91 ? -0.125 7.319 -2.275 1.00 85.81 91 PHE A O 1
ATOM 728 N N . HIS A 1 92 ? -0.956 9.394 -2.223 1.00 87.25 92 HIS A N 1
ATOM 729 C CA . HIS A 1 92 ? -1.901 9.125 -1.144 1.00 87.25 92 HIS A CA 1
ATOM 730 C C . HIS A 1 92 ? -3.335 9.425 -1.566 1.00 87.25 92 HIS A C 1
ATOM 732 O O . HIS A 1 92 ? -3.623 10.416 -2.237 1.00 87.25 92 HIS A O 1
ATOM 738 N N . THR A 1 93 ? -4.256 8.568 -1.141 1.00 87.44 93 THR A N 1
ATOM 739 C CA . THR A 1 93 ? -5.685 8.816 -1.297 1.00 87.44 93 THR A CA 1
ATOM 740 C C . THR A 1 93 ? -6.167 9.760 -0.206 1.00 87.44 93 THR A C 1
ATOM 742 O O . THR A 1 93 ? -5.678 9.746 0.931 1.00 87.44 93 THR A O 1
ATOM 745 N N . SER A 1 94 ? -7.213 10.523 -0.511 1.00 89.56 94 SER A N 1
ATOM 746 C CA . SER A 1 94 ? -8.013 11.172 0.524 1.00 89.56 94 SER A CA 1
ATOM 747 C C . SER A 1 94 ? -8.641 10.132 1.470 1.00 89.56 94 SER A C 1
ATOM 749 O O . SER A 1 94 ? -8.561 8.918 1.252 1.00 89.56 94 SER A O 1
ATOM 751 N N . TRP A 1 95 ? -9.240 10.605 2.565 1.00 86.94 95 TRP A N 1
ATOM 752 C CA . TRP A 1 95 ? -9.925 9.735 3.519 1.00 86.94 95 TRP A CA 1
ATOM 753 C C . TRP A 1 95 ? -11.171 9.103 2.893 1.00 86.94 95 TRP A C 1
ATOM 755 O O . TRP A 1 95 ? -12.156 9.781 2.610 1.00 86.94 95 TRP A O 1
ATOM 765 N N . LEU A 1 96 ? -11.135 7.785 2.755 1.00 85.94 96 LEU A N 1
ATOM 766 C CA . LEU A 1 96 ? -12.205 6.936 2.255 1.00 85.94 96 LEU A CA 1
ATOM 767 C C . LEU A 1 96 ? -13.043 6.453 3.438 1.00 85.94 96 LEU A C 1
ATOM 769 O O . LEU A 1 96 ? -12.493 5.917 4.399 1.00 85.94 96 LEU A O 1
ATOM 773 N N . LYS A 1 97 ? -14.366 6.622 3.390 1.00 84.19 97 LYS A N 1
ATOM 774 C CA . LYS A 1 97 ? -15.284 6.024 4.375 1.00 84.19 97 LYS A CA 1
ATOM 775 C C . LYS A 1 97 ? -15.545 4.565 3.992 1.00 84.19 97 LYS A C 1
ATOM 777 O O . LYS A 1 97 ? -15.985 4.313 2.877 1.00 84.19 97 LYS A O 1
ATOM 782 N N . LEU A 1 98 ? -15.273 3.620 4.894 1.00 76.62 98 LEU A N 1
ATOM 783 C CA . LEU A 1 98 ? -15.479 2.185 4.638 1.00 76.62 98 LEU A CA 1
ATOM 784 C C . LEU A 1 98 ? -16.837 1.688 5.105 1.00 76.62 98 LEU A C 1
ATOM 786 O O . LEU A 1 98 ? -17.434 0.823 4.474 1.00 76.62 98 LEU A O 1
ATOM 790 N N . ILE A 1 99 ? -17.257 2.166 6.271 1.00 70.06 99 ILE A N 1
ATOM 791 C CA . ILE A 1 99 ? -18.472 1.722 6.932 1.00 70.06 99 ILE A CA 1
ATOM 792 C C . ILE A 1 99 ? -19.183 2.987 7.374 1.00 70.06 99 ILE A C 1
ATOM 794 O O . ILE A 1 99 ? -18.704 3.714 8.242 1.00 70.06 99 ILE A O 1
ATOM 798 N N . ASP A 1 100 ? -20.299 3.253 6.712 1.00 60.34 100 ASP A N 1
ATOM 799 C CA . ASP A 1 100 ? -21.394 4.022 7.279 1.00 60.34 100 AS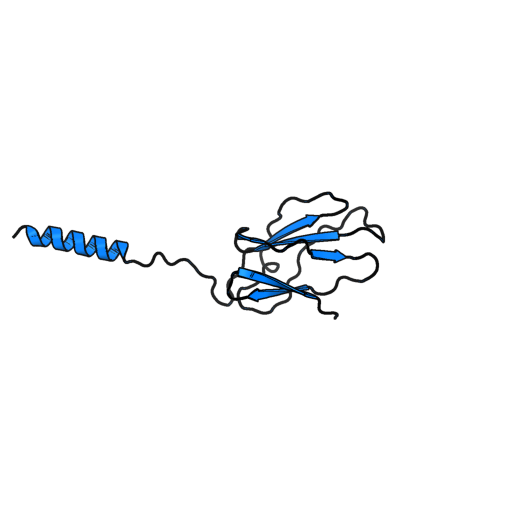P A CA 1
ATOM 800 C C . ASP A 1 100 ? -22.265 2.967 7.967 1.00 60.34 100 ASP A C 1
ATOM 802 O O . ASP A 1 100 ? -22.559 1.949 7.336 1.00 60.34 100 ASP A O 1
ATOM 806 N N . GLY A 1 101 ? -22.619 3.130 9.244 1.00 55.53 101 GLY A N 1
ATOM 807 C CA . GLY A 1 101 ? -23.265 2.107 10.094 1.00 55.53 101 GLY A CA 1
ATOM 808 C C . GLY A 1 101 ? -24.611 1.543 9.593 1.00 55.53 101 GLY A C 1
ATOM 809 O O . GLY A 1 101 ? -25.333 0.912 10.357 1.00 55.53 101 GLY A O 1
ATOM 810 N N . LYS A 1 102 ? -24.964 1.783 8.326 1.00 54.28 102 LYS A N 1
ATOM 811 C CA . LYS A 1 102 ? -26.180 1.397 7.615 1.00 54.28 102 LYS A CA 1
ATOM 812 C C . LYS A 1 102 ? -25.968 0.383 6.477 1.00 54.28 102 LYS A C 1
ATOM 814 O O . LYS A 1 102 ? -26.972 -0.136 5.995 1.00 54.28 102 LYS A O 1
ATOM 819 N N . ARG A 1 103 ? -24.742 0.106 5.993 1.00 47.59 103 ARG A N 1
ATOM 820 C CA . ARG A 1 103 ? -24.519 -0.808 4.840 1.00 47.59 103 ARG A CA 1
ATOM 821 C C . ARG A 1 103 ? -23.288 -1.720 4.991 1.00 47.59 103 ARG A C 1
ATOM 823 O O . ARG A 1 103 ? -22.283 -1.280 5.546 1.00 47.59 103 ARG A O 1
ATOM 830 N N . PRO A 1 104 ? -23.341 -2.971 4.484 1.00 50.44 104 PRO A N 1
ATOM 831 C CA . PRO A 1 104 ? -22.172 -3.847 4.420 1.00 50.44 104 PRO A CA 1
ATOM 832 C C . PRO A 1 104 ? -21.111 -3.279 3.465 1.00 50.44 104 PRO A C 1
ATOM 834 O O . PRO A 1 104 ? -21.441 -2.585 2.504 1.00 50.44 104 PRO A O 1
ATOM 837 N N . ALA A 1 105 ? -19.838 -3.560 3.756 1.00 52.22 105 ALA A N 1
ATOM 838 C CA . ALA A 1 105 ? -18.680 -3.007 3.055 1.00 52.22 105 ALA A CA 1
ATOM 839 C C . ALA A 1 105 ? -18.749 -3.254 1.534 1.00 52.22 105 ALA A C 1
ATOM 841 O O . ALA A 1 105 ? -18.645 -4.388 1.072 1.00 52.22 105 ALA A O 1
ATOM 842 N N . SER A 1 106 ? -18.919 -2.180 0.764 1.00 53.59 106 SER A N 1
ATOM 843 C CA . SER A 1 106 ? -18.898 -2.177 -0.701 1.00 53.59 106 SER A CA 1
ATOM 844 C C . SER A 1 106 ? -17.465 -2.211 -1.239 1.00 53.59 106 SER A C 1
ATOM 846 O O . SER A 1 106 ? -16.564 -1.605 -0.654 1.00 53.59 106 SER A O 1
ATOM 848 N N . GLY A 1 107 ? -17.254 -2.891 -2.369 1.00 55.97 107 GLY A N 1
ATOM 849 C CA . GLY A 1 107 ? -15.968 -2.901 -3.066 1.00 55.97 107 GLY A CA 1
ATOM 850 C C . GLY A 1 107 ? -15.568 -1.494 -3.524 1.00 55.97 107 GLY A C 1
ATOM 851 O O . GLY A 1 107 ? -16.355 -0.785 -4.151 1.00 55.97 107 GLY A O 1
ATOM 852 N N . LEU A 1 108 ? -14.341 -1.085 -3.194 1.00 60.84 108 LEU A N 1
ATOM 853 C CA . LEU A 1 108 ? -13.734 0.170 -3.644 1.00 60.84 108 LEU A CA 1
ATOM 854 C C . LEU A 1 108 ? -12.764 -0.137 -4.788 1.00 60.84 108 LEU A C 1
ATOM 856 O O . LEU A 1 108 ? -11.799 -0.875 -4.590 1.00 60.84 108 LEU A O 1
ATOM 860 N N . GLY A 1 109 ? -13.030 0.419 -5.970 1.00 57.81 109 GLY A N 1
ATOM 861 C CA . GLY A 1 109 ? -12.121 0.369 -7.112 1.00 57.81 109 GLY A CA 1
ATOM 862 C C . GLY A 1 109 ? -11.173 1.564 -7.094 1.00 57.81 109 GLY A C 1
ATOM 863 O O . GLY A 1 109 ? -11.611 2.687 -6.839 1.00 57.81 109 GLY A O 1
ATOM 864 N N . PHE A 1 110 ? -9.888 1.335 -7.377 1.00 61.16 110 PHE A N 1
ATOM 865 C CA . PHE A 1 110 ? -8.888 2.395 -7.522 1.00 61.16 110 PHE A CA 1
ATOM 866 C C . PHE A 1 110 ? -8.245 2.326 -8.903 1.00 61.16 110 PHE A C 1
ATOM 868 O O . PHE A 1 110 ? -7.694 1.294 -9.279 1.00 61.16 110 PHE A O 1
ATOM 875 N N . GLY A 1 111 ? -8.312 3.430 -9.645 1.00 56.72 111 GLY A N 1
ATOM 876 C CA . GLY A 1 111 ? -7.691 3.571 -10.959 1.00 56.72 111 GLY A CA 1
ATOM 877 C C . GLY A 1 111 ? -6.618 4.654 -10.944 1.00 56.72 111 GLY A C 1
ATOM 878 O O . GLY A 1 111 ? -6.860 5.761 -10.450 1.00 56.72 111 GLY A O 1
ATOM 879 N N . PHE A 1 112 ? -5.450 4.346 -11.508 1.00 55.47 112 PHE A N 1
ATOM 880 C CA . PHE A 1 112 ? -4.375 5.313 -11.722 1.00 55.47 112 PHE A CA 1
ATOM 881 C C . PHE A 1 112 ? -4.538 5.963 -13.097 1.00 55.47 112 PHE A C 1
ATOM 883 O O . PHE A 1 112 ? -4.330 5.320 -14.125 1.00 55.47 112 PHE A O 1
ATOM 890 N N . GLY A 1 113 ? -4.924 7.240 -13.119 1.00 49.91 113 GLY A N 1
ATOM 891 C CA . GLY A 1 113 ? -4.871 8.052 -14.336 1.00 49.91 113 GLY A CA 1
ATOM 892 C C . GLY A 1 113 ? -3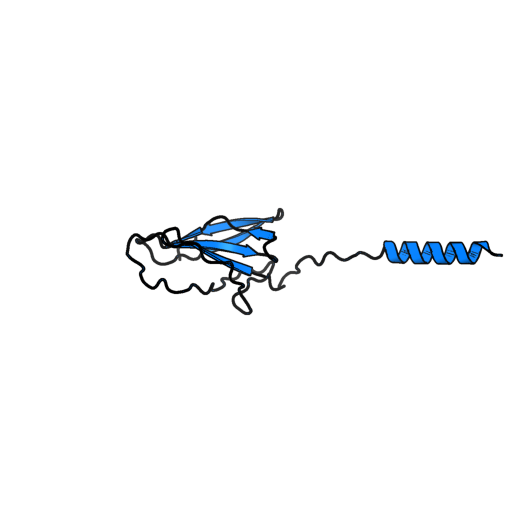.431 8.471 -14.646 1.00 49.91 113 GLY A C 1
ATOM 893 O O . GLY A 1 113 ? -2.610 8.580 -13.735 1.00 49.91 113 GLY A O 1
ATOM 894 N N . GLY A 1 114 ? -3.122 8.757 -15.915 1.00 41.62 114 GLY A N 1
ATOM 895 C CA . GLY A 1 114 ? -1.776 9.099 -16.415 1.00 41.62 114 GLY A CA 1
ATOM 896 C C . GLY A 1 114 ? -1.104 10.361 -15.839 1.00 41.62 114 GLY A C 1
ATOM 897 O O . GLY A 1 114 ? -0.138 10.842 -16.416 1.00 41.62 114 GLY A O 1
ATOM 898 N N . GLN A 1 115 ? -1.594 10.910 -14.723 1.00 45.19 115 GLN A N 1
ATOM 899 C CA . GLN A 1 115 ? -1.058 12.089 -14.030 1.00 45.19 115 GLN A CA 1
ATOM 900 C C . GLN A 1 115 ? -0.882 11.884 -12.510 1.00 45.19 115 GLN A C 1
ATOM 902 O O . GLN A 1 115 ? -0.825 12.851 -11.758 1.00 45.19 115 GLN A O 1
ATOM 907 N N . GLY A 1 116 ? -0.814 10.639 -12.020 1.00 48.28 116 GLY A N 1
ATOM 908 C CA . GLY A 1 116 ? -0.564 10.374 -10.592 1.00 48.28 116 GLY A CA 1
ATOM 909 C C . GLY A 1 116 ? -1.760 10.648 -9.669 1.00 48.28 116 GLY A C 1
ATOM 910 O O . GLY A 1 116 ? -1.613 10.661 -8.449 1.00 48.28 116 GLY A O 1
ATOM 911 N N . GLN A 1 117 ? -2.958 10.845 -10.226 1.00 47.81 117 GLN A N 1
ATOM 912 C CA . GLN A 1 117 ? -4.193 10.901 -9.446 1.00 47.81 117 GLN A CA 1
ATOM 913 C C . GLN A 1 117 ? -4.773 9.496 -9.260 1.00 47.81 117 GLN A C 1
ATOM 915 O O . GLN A 1 117 ? -5.045 8.785 -10.231 1.00 47.81 117 GLN A O 1
ATOM 920 N N . ILE A 1 118 ? -4.994 9.124 -7.997 1.00 54.25 118 ILE A N 1
ATOM 921 C CA . ILE A 1 118 ? -5.747 7.927 -7.625 1.00 54.25 118 ILE A CA 1
ATOM 922 C C . ILE A 1 118 ? -7.226 8.309 -7.608 1.00 54.25 118 ILE A C 1
ATOM 924 O O . ILE A 1 118 ? -7.680 9.057 -6.741 1.00 54.25 118 ILE A O 1
ATOM 928 N N . SER A 1 119 ? -7.973 7.802 -8.582 1.00 58.44 119 SER A N 1
ATOM 929 C CA . SER A 1 119 ? -9.431 7.922 -8.624 1.00 58.44 119 SER A CA 1
ATOM 930 C C . SER A 1 119 ? -10.066 6.743 -7.891 1.00 58.44 119 SER A C 1
ATOM 932 O O . SER A 1 119 ? -9.593 5.614 -8.015 1.00 58.44 119 SER A O 1
ATOM 934 N N . SER A 1 120 ? -11.115 6.998 -7.107 1.00 55.00 120 SER A N 1
ATOM 935 C CA . SER A 1 120 ? -11.872 5.959 -6.403 1.00 55.00 120 SER A CA 1
ATOM 936 C C . SER A 1 120 ? -13.291 5.869 -6.953 1.00 55.00 120 SER A C 1
ATOM 938 O O . SER A 1 120 ? -14.001 6.876 -6.958 1.00 55.00 120 SER A O 1
ATOM 940 N N . SER A 1 121 ? -13.726 4.680 -7.361 1.00 55.25 121 SER A N 1
ATOM 941 C CA . SER A 1 121 ? -15.116 4.404 -7.728 1.00 55.25 121 SER A CA 1
ATOM 942 C C . SER A 1 121 ? -15.741 3.445 -6.714 1.00 55.25 121 SER A C 1
ATOM 944 O O . SER A 1 121 ? -15.129 2.459 -6.300 1.00 55.25 121 SER A O 1
ATOM 946 N N . SER A 1 122 ? -16.961 3.745 -6.263 1.00 46.31 122 SER A N 1
ATOM 947 C CA . SER A 1 122 ? -17.743 2.821 -5.437 1.00 46.31 122 SER A CA 1
ATOM 948 C C . SER A 1 122 ? -18.692 2.037 -6.339 1.00 46.31 122 SER A C 1
ATOM 950 O O . SER A 1 122 ? -19.630 2.617 -6.889 1.00 46.31 122 SER A O 1
ATOM 952 N N . GLY A 1 123 ? -18.455 0.737 -6.491 1.00 45.22 123 GLY A N 1
ATOM 953 C CA . GLY A 1 123 ? -19.393 -0.183 -7.131 1.00 45.22 123 GLY A CA 1
ATOM 954 C C . GLY A 1 123 ? -20.210 -0.911 -6.067 1.00 45.22 123 GLY A C 1
ATOM 955 O O . GLY A 1 123 ? -19.644 -1.435 -5.107 1.00 45.22 123 GLY A O 1
ATOM 956 N N . ALA A 1 124 ? -21.534 -0.935 -6.215 1.00 34.75 124 ALA A N 1
ATOM 957 C CA . ALA A 1 124 ? -22.362 -1.882 -5.475 1.00 34.75 124 ALA A CA 1
ATOM 958 C C . ALA A 1 124 ? -22.188 -3.264 -6.122 1.00 34.75 124 ALA A C 1
ATOM 960 O O . ALA A 1 124 ? -22.328 -3.376 -7.340 1.00 34.75 124 ALA A O 1
ATOM 961 N N . ALA A 1 125 ? -21.828 -4.267 -5.319 1.00 37.09 125 ALA A N 1
ATOM 962 C CA . ALA A 1 125 ? -21.940 -5.669 -5.711 1.00 37.09 125 ALA A CA 1
ATOM 963 C C . ALA A 1 125 ? -23.405 -6.112 -5.621 1.00 37.09 125 ALA A C 1
ATOM 965 O O . ALA A 1 125 ? -24.094 -5.621 -4.693 1.00 37.09 125 ALA A O 1
#

Foldseek 3Di:
DPVVVVVVVVVVVVVVVPPPPPPPDADFFAFKWKWKWKAWPNDIDDIGTDDDQQTDGPPDFDQHDDDDDPDPDDDLQIWIWMKMAIRVNPAIDDIDTQDNSPDHGFGWGWDQDPPRDTDIDTDHD

Sequence (125 aa):
ATTSWVALWLALWLAACAAPLGAGAYRHGDTVHMARRAQFKQVRSEWHEIFGRFCPHFGVDRVVAVPLPKPKTFEAGDDYKMSLALDHYNFHTSWLKLIDGKRPASGLGFGFGGQGQISSSSGAA

Radius of gyration: 22.82 Å; chains: 1; bounding box: 77×26×50 Å